Protein AF-A0A4Q0Y585-F1 (afdb_monomer_lite)

Structure (mmCIF, N/CA/C/O backbone):
data_AF-A0A4Q0Y585-F1
#
_entry.id   AF-A0A4Q0Y585-F1
#
loop_
_atom_site.group_PDB
_atom_site.id
_atom_site.type_symbol
_atom_site.label_atom_id
_atom_site.label_alt_id
_atom_site.label_comp_id
_atom_site.label_asym_id
_atom_site.label_entity_id
_atom_site.label_seq_id
_atom_site.pdbx_PDB_ins_code
_atom_site.Cartn_x
_atom_site.Cartn_y
_atom_site.Cartn_z
_atom_site.occupancy
_atom_site.B_iso_or_equiv
_atom_site.auth_seq_id
_atom_site.auth_comp_id
_atom_site.auth_asym_id
_atom_site.auth_atom_id
_atom_site.pdbx_PDB_model_num
ATOM 1 N N . MET A 1 1 ? -9.473 15.515 -4.395 1.00 79.06 1 MET A N 1
ATOM 2 C CA . MET A 1 1 ? -8.846 14.187 -4.522 1.00 79.06 1 MET A CA 1
ATOM 3 C C . MET A 1 1 ? -8.289 13.792 -3.162 1.00 79.06 1 MET A C 1
ATOM 5 O O . MET A 1 1 ? -7.451 14.521 -2.635 1.00 79.06 1 MET A O 1
ATOM 9 N N . THR A 1 2 ? -8.813 12.723 -2.569 1.00 93.81 2 THR A N 1
ATOM 10 C CA . THR A 1 2 ? -8.418 12.182 -1.256 1.00 93.81 2 THR A CA 1
ATOM 11 C C . THR A 1 2 ? -7.030 11.527 -1.315 1.00 93.81 2 THR A C 1
ATOM 13 O O . THR A 1 2 ? -6.501 11.280 -2.402 1.00 93.81 2 THR A O 1
ATOM 16 N N . GLN A 1 3 ? -6.418 11.226 -0.162 1.00 95.62 3 GLN A N 1
ATOM 17 C CA . GLN A 1 3 ? -5.110 10.552 -0.123 1.00 95.62 3 GLN A CA 1
ATOM 18 C C . GLN A 1 3 ? -5.157 9.160 -0.769 1.00 95.62 3 GLN A C 1
ATOM 20 O O . GLN A 1 3 ? -4.263 8.820 -1.543 1.00 95.62 3 GLN A O 1
ATOM 25 N N . ILE A 1 4 ? -6.232 8.392 -0.553 1.00 97.69 4 ILE A N 1
ATOM 26 C CA . ILE A 1 4 ? -6.408 7.080 -1.191 1.00 97.69 4 ILE A CA 1
ATOM 27 C C . ILE A 1 4 ? -6.578 7.185 -2.716 1.00 97.69 4 ILE A C 1
ATOM 29 O O . ILE A 1 4 ? -6.075 6.342 -3.453 1.00 97.69 4 ILE A O 1
ATOM 33 N N . GLU A 1 5 ? -7.207 8.245 -3.229 1.00 97.94 5 GLU A N 1
ATOM 34 C CA . GLU A 1 5 ? -7.289 8.477 -4.678 1.00 97.94 5 GLU A CA 1
ATOM 35 C C . GLU A 1 5 ? -5.921 8.813 -5.285 1.00 97.94 5 GLU A C 1
ATOM 37 O O . GLU A 1 5 ? -5.566 8.267 -6.332 1.00 97.94 5 GLU A O 1
ATOM 42 N N . LYS A 1 6 ? -5.118 9.646 -4.609 1.00 98.25 6 LYS A N 1
ATOM 43 C CA . LYS A 1 6 ? -3.733 9.921 -5.026 1.00 98.25 6 LYS A CA 1
ATOM 44 C C . LYS A 1 6 ? -2.880 8.652 -4.990 1.00 98.25 6 LYS A C 1
ATOM 46 O O . LYS A 1 6 ? -2.112 8.414 -5.917 1.00 98.25 6 LYS A O 1
ATOM 51 N N . PHE A 1 7 ? -3.051 7.818 -3.961 1.00 98.38 7 PHE A N 1
ATOM 52 C CA . PHE A 1 7 ? -2.384 6.521 -3.841 1.00 98.38 7 PHE A CA 1
ATOM 53 C C . PHE A 1 7 ? -2.691 5.622 -5.043 1.00 98.38 7 PHE A C 1
ATOM 55 O O . PHE A 1 7 ? -1.779 5.107 -5.689 1.00 98.38 7 PHE A O 1
ATOM 62 N N . ILE A 1 8 ? -3.973 5.480 -5.391 1.00 98.62 8 ILE A N 1
ATOM 63 C CA . ILE A 1 8 ? -4.416 4.704 -6.555 1.00 98.62 8 ILE A CA 1
ATOM 64 C C . ILE A 1 8 ? -3.801 5.256 -7.845 1.00 98.62 8 ILE A C 1
ATOM 66 O O . ILE A 1 8 ? -3.325 4.477 -8.673 1.00 98.62 8 ILE A O 1
ATOM 70 N N . GLN A 1 9 ? -3.783 6.579 -8.022 1.00 98.62 9 GLN A N 1
ATOM 71 C CA . GLN A 1 9 ? -3.187 7.194 -9.206 1.00 98.62 9 GLN A CA 1
ATOM 72 C C . GLN A 1 9 ? -1.682 6.912 -9.297 1.00 98.62 9 GLN A C 1
ATOM 74 O O . GLN A 1 9 ? -1.199 6.493 -10.349 1.00 98.62 9 GLN A O 1
ATOM 79 N N . ALA A 1 10 ? -0.951 7.045 -8.189 1.00 98.56 10 ALA A N 1
ATOM 80 C CA . ALA A 1 10 ? 0.470 6.719 -8.127 1.00 98.56 10 ALA A CA 1
ATOM 81 C C . ALA A 1 10 ? 0.739 5.236 -8.446 1.00 98.56 10 ALA A C 1
ATOM 83 O O . ALA A 1 10 ? 1.688 4.930 -9.168 1.00 98.56 10 ALA A O 1
ATOM 84 N N . LEU A 1 11 ? -0.114 4.308 -7.990 1.00 98.56 11 LEU A N 1
ATOM 85 C CA . LEU A 1 11 ? -0.020 2.892 -8.368 1.00 98.56 11 LEU A CA 1
ATOM 86 C C . LEU A 1 11 ? -0.226 2.669 -9.874 1.00 98.56 11 LEU A C 1
ATOM 88 O O . LEU A 1 11 ? 0.539 1.917 -10.481 1.00 98.56 11 LEU A O 1
ATOM 92 N N . LYS A 1 12 ? -1.228 3.322 -10.483 1.00 98.38 12 LYS A N 1
ATOM 93 C CA . LYS A 1 12 ? -1.504 3.236 -11.933 1.00 98.38 12 LYS A CA 1
ATOM 94 C C . LYS A 1 12 ? -0.320 3.744 -12.759 1.00 98.38 12 LYS A C 1
ATOM 96 O O . LYS A 1 12 ? 0.029 3.144 -13.773 1.00 98.38 12 LYS A O 1
ATOM 101 N N . GLU A 1 13 ? 0.338 4.793 -12.280 1.00 98.19 13 GLU A N 1
ATOM 102 C CA . GLU A 1 13 ? 1.521 5.403 -12.899 1.00 98.19 13 GLU A CA 1
ATOM 103 C C . GLU A 1 13 ? 2.845 4.737 -12.482 1.00 98.19 13 GLU A C 1
ATOM 105 O O . GLU A 1 13 ? 3.917 5.197 -12.867 1.00 98.19 13 GLU A O 1
ATOM 110 N N . GLN A 1 14 ? 2.795 3.649 -11.704 1.00 97.56 14 GLN A N 1
ATOM 111 C CA . GLN A 1 14 ? 3.964 2.916 -11.196 1.00 97.56 14 GLN A CA 1
ATOM 112 C C . GLN A 1 14 ? 4.931 3.764 -10.345 1.00 97.56 14 GLN A C 1
ATOM 114 O O . GLN A 1 14 ? 6.094 3.401 -10.144 1.00 97.56 14 GLN A O 1
ATOM 119 N N . ARG A 1 15 ? 4.447 4.868 -9.765 1.00 98.44 15 ARG A N 1
ATOM 120 C CA . ARG A 1 15 ? 5.166 5.716 -8.802 1.00 98.44 15 ARG A CA 1
ATOM 121 C C . ARG A 1 15 ? 5.114 5.102 -7.399 1.00 98.44 15 ARG A C 1
ATOM 123 O O . ARG A 1 15 ? 4.562 5.668 -6.463 1.00 98.44 15 ARG A O 1
ATOM 130 N N . PHE A 1 16 ? 5.680 3.903 -7.247 1.00 98.19 16 PHE A N 1
ATOM 131 C CA . PHE A 1 16 ? 5.526 3.090 -6.030 1.00 98.19 16 PHE A CA 1
ATOM 132 C C . PHE A 1 16 ? 6.184 3.668 -4.772 1.00 98.19 16 PHE A C 1
ATOM 134 O O . PHE A 1 16 ? 5.705 3.403 -3.673 1.00 98.19 16 PHE A O 1
ATOM 141 N N . VAL A 1 17 ? 7.274 4.429 -4.926 1.00 97.19 17 VAL A N 1
ATOM 142 C CA . VAL A 1 17 ? 7.931 5.110 -3.795 1.00 97.19 17 VAL A CA 1
ATOM 143 C C . VAL A 1 17 ? 6.991 6.167 -3.220 1.00 97.19 17 VAL A C 1
ATOM 145 O O . VAL A 1 17 ? 6.620 6.107 -2.057 1.00 97.19 17 VAL A O 1
ATOM 148 N N . GLU A 1 18 ? 6.491 7.056 -4.072 1.00 97.88 18 GLU A N 1
ATOM 149 C CA . GLU A 1 18 ? 5.533 8.078 -3.654 1.00 97.88 18 GLU A CA 1
ATOM 150 C C . GLU A 1 18 ? 4.231 7.472 -3.118 1.00 97.88 18 GLU A C 1
ATOM 152 O O . GLU A 1 18 ? 3.688 7.941 -2.122 1.00 97.88 18 GLU A O 1
ATOM 157 N N . ALA A 1 19 ? 3.741 6.389 -3.733 1.00 97.50 19 ALA A N 1
ATOM 158 C CA . ALA A 1 19 ? 2.541 5.714 -3.259 1.00 97.50 19 ALA A CA 1
ATOM 159 C C . ALA A 1 19 ? 2.658 5.319 -1.776 1.00 97.50 19 ALA A C 1
ATOM 161 O O . ALA A 1 19 ? 1.743 5.592 -1.006 1.00 97.50 19 ALA A O 1
ATOM 162 N N . HIS A 1 20 ? 3.773 4.726 -1.331 1.00 94.62 20 HIS A N 1
ATOM 163 C CA . HIS A 1 20 ? 3.878 4.344 0.080 1.00 94.62 20 HIS A CA 1
ATOM 164 C C . HIS A 1 20 ? 3.965 5.555 1.025 1.00 94.62 20 HIS A C 1
ATOM 166 O O . HIS A 1 20 ? 3.492 5.455 2.154 1.00 94.62 20 HIS A O 1
ATOM 172 N N . GLU A 1 21 ? 4.501 6.692 0.570 1.00 96.19 21 GLU A N 1
ATOM 173 C CA . GLU A 1 21 ? 4.580 7.943 1.341 1.00 96.19 21 GLU A CA 1
ATOM 174 C C . GLU A 1 21 ? 3.199 8.597 1.526 1.00 96.19 21 GLU A C 1
ATOM 176 O O . GLU A 1 21 ? 2.888 9.093 2.610 1.00 96.19 21 GLU A O 1
ATOM 181 N N . LEU A 1 22 ? 2.333 8.534 0.505 1.00 97.75 22 LEU A N 1
ATOM 182 C CA . LEU A 1 22 ? 1.015 9.189 0.492 1.00 97.75 22 LEU A CA 1
ATOM 183 C C . LEU A 1 22 ? 0.071 8.740 1.618 1.00 97.75 22 LEU A C 1
ATOM 185 O O . LEU A 1 22 ? -0.790 9.515 2.030 1.00 97.75 22 LEU A O 1
ATOM 189 N N . LEU A 1 23 ? 0.213 7.513 2.123 1.00 97.12 23 LEU A N 1
ATOM 190 C CA . LEU A 1 23 ? -0.637 6.986 3.197 1.00 97.12 23 LEU A CA 1
ATOM 191 C C . LEU A 1 23 ? 0.046 6.987 4.575 1.00 97.12 23 LEU A C 1
ATOM 193 O O . LEU A 1 23 ? -0.554 6.548 5.560 1.00 97.12 23 LEU A O 1
ATOM 197 N N . GLU A 1 24 ? 1.292 7.462 4.690 1.00 96.62 24 GLU A N 1
ATOM 198 C CA . GLU A 1 24 ? 2.012 7.419 5.968 1.00 96.62 24 GLU A CA 1
ATOM 199 C C . GLU A 1 24 ? 1.376 8.292 7.051 1.00 96.62 24 GLU A C 1
ATOM 201 O O . GLU A 1 24 ? 1.397 7.922 8.228 1.00 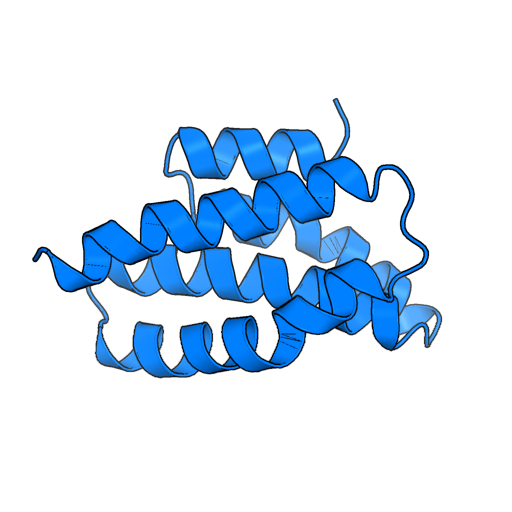96.62 24 GLU A O 1
ATOM 206 N N . GLU A 1 25 ? 0.840 9.458 6.686 1.00 95.81 25 GLU A N 1
ATOM 207 C CA . GLU A 1 25 ? 0.177 10.348 7.643 1.00 95.81 25 GLU A CA 1
ATOM 208 C C . GLU A 1 25 ? -1.093 9.717 8.210 1.00 95.81 25 GLU A C 1
ATOM 210 O O . GLU A 1 25 ? -1.260 9.705 9.433 1.00 95.81 25 GLU A O 1
ATOM 215 N N . ASP A 1 26 ? -1.908 9.094 7.356 1.00 95.75 26 ASP A N 1
ATOM 216 C CA . ASP A 1 26 ? -3.100 8.352 7.768 1.00 95.75 26 ASP A CA 1
ATOM 217 C C . ASP A 1 26 ? -2.705 7.193 8.695 1.00 95.75 26 ASP A C 1
ATOM 219 O O . ASP A 1 26 ? -3.239 7.048 9.796 1.00 95.75 26 ASP A O 1
ATOM 223 N N . TRP A 1 27 ? -1.681 6.411 8.332 1.00 98.00 27 TRP A N 1
ATOM 224 C CA . TRP A 1 27 ? -1.172 5.342 9.196 1.00 98.00 27 TRP A CA 1
ATOM 225 C C . TRP A 1 27 ? -0.723 5.864 10.570 1.00 98.00 27 TRP A C 1
ATOM 227 O O . TRP A 1 27 ? -1.080 5.293 11.607 1.00 98.00 27 TRP A O 1
ATOM 237 N N . ARG A 1 28 ? 0.036 6.971 10.603 1.00 97.81 28 ARG A N 1
ATOM 238 C CA . ARG A 1 28 ? 0.471 7.619 11.852 1.00 97.81 28 ARG A CA 1
ATOM 239 C C . ARG A 1 28 ? -0.719 8.097 12.682 1.00 97.81 28 ARG A C 1
ATOM 241 O O . ARG A 1 28 ? -0.669 7.982 13.909 1.00 97.81 28 ARG A O 1
ATOM 248 N N . PHE A 1 29 ? -1.765 8.617 12.045 1.00 97.06 29 PHE A N 1
ATOM 249 C CA . PHE A 1 29 ? -2.985 9.068 12.707 1.00 97.06 29 PHE A CA 1
ATOM 250 C C . PHE A 1 29 ? -3.688 7.915 13.439 1.00 97.06 29 PHE A C 1
ATOM 252 O O . PHE A 1 29 ? -3.842 7.979 14.663 1.00 97.06 29 PHE A O 1
ATOM 259 N N . TYR A 1 30 ? -4.018 6.824 12.741 1.00 97.50 30 TYR A N 1
ATOM 260 C CA . TYR A 1 30 ? -4.708 5.678 13.349 1.00 97.50 30 TYR A CA 1
ATOM 261 C C . TYR A 1 30 ? -3.856 4.979 14.413 1.00 97.50 30 TYR A C 1
ATOM 263 O O . TYR A 1 30 ? -4.362 4.601 15.475 1.00 97.50 30 TYR A O 1
ATOM 271 N N . ARG A 1 31 ? -2.534 4.906 14.202 1.00 97.25 31 ARG A N 1
ATOM 272 C CA . ARG A 1 31 ? -1.595 4.391 15.205 1.00 97.25 31 ARG A CA 1
ATOM 273 C C . ARG A 1 31 ? -1.633 5.200 16.502 1.00 97.25 31 ARG A C 1
ATOM 275 O O . ARG A 1 31 ? -1.669 4.607 17.579 1.00 97.25 31 ARG A O 1
ATOM 282 N N . LYS A 1 32 ? -1.635 6.537 16.418 1.00 98.00 32 LYS A N 1
ATOM 283 C CA . LYS A 1 32 ? -1.722 7.428 17.593 1.00 98.00 32 LYS A CA 1
ATOM 284 C C . LYS A 1 32 ? -3.069 7.316 18.308 1.00 98.00 32 LYS A C 1
ATOM 286 O O . LYS A 1 32 ? -3.114 7.447 19.525 1.00 98.00 32 LYS A O 1
ATOM 291 N N . LYS A 1 33 ? -4.150 7.058 17.569 1.00 97.19 33 LYS A N 1
ATOM 292 C CA . LYS A 1 33 ? -5.499 6.854 18.117 1.00 97.19 33 LYS A CA 1
ATOM 293 C C . LYS A 1 33 ? -5.721 5.462 18.718 1.00 97.19 33 LYS A C 1
ATOM 295 O O . LYS A 1 33 ? -6.754 5.240 19.337 1.00 97.19 33 LYS A O 1
ATOM 300 N N . GLY A 1 34 ? -4.780 4.530 18.549 1.00 97.31 34 GLY A N 1
ATOM 301 C CA . GLY A 1 34 ? -4.933 3.146 19.009 1.00 97.31 34 GLY A CA 1
ATOM 302 C C . GLY A 1 34 ? -5.917 2.320 18.172 1.00 97.31 34 GLY A C 1
ATOM 303 O O . GLY A 1 34 ? -6.292 1.224 18.581 1.00 97.31 34 GLY A O 1
ATOM 304 N N . GLN A 1 35 ? -6.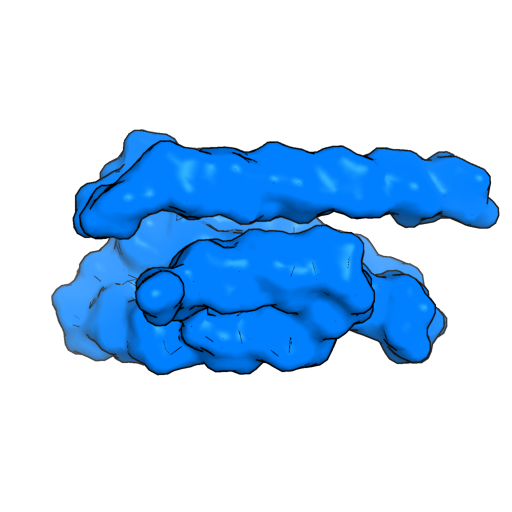311 2.814 16.998 1.00 97.88 35 GLN A N 1
ATOM 305 C CA . GLN A 1 35 ? -7.252 2.169 16.083 1.00 97.88 35 GLN A CA 1
ATOM 306 C C . GLN A 1 35 ? -6.530 1.098 15.260 1.00 97.88 35 GLN A C 1
ATOM 308 O O . GLN A 1 35 ? -5.979 1.359 14.190 1.00 97.88 35 GLN A O 1
ATOM 313 N N . LYS A 1 36 ? -6.437 -0.111 15.828 1.00 98.06 36 LYS A N 1
ATOM 314 C CA . LYS A 1 36 ? -5.554 -1.168 15.316 1.00 98.06 36 LYS A CA 1
ATOM 315 C C . LYS A 1 36 ? -5.980 -1.743 13.972 1.00 98.06 36 LYS A C 1
ATOM 317 O O . LYS A 1 36 ? -5.098 -2.083 13.189 1.00 98.06 36 LYS A O 1
ATOM 322 N N . VAL A 1 37 ? -7.276 -1.850 13.703 1.00 98.31 37 VAL A N 1
ATOM 323 C CA . VAL A 1 37 ? -7.778 -2.411 12.441 1.00 98.31 37 VAL A CA 1
ATOM 324 C C . VAL A 1 37 ? -7.441 -1.468 11.286 1.00 98.31 37 VAL A C 1
ATOM 326 O O . VAL A 1 37 ? -6.798 -1.874 10.322 1.00 98.31 37 VAL A O 1
ATOM 329 N N . GLU A 1 38 ? -7.751 -0.183 11.434 1.00 98.25 38 GLU A N 1
ATOM 330 C CA . GLU A 1 38 ? -7.463 0.875 10.464 1.00 98.25 38 GLU A CA 1
ATOM 331 C C . GLU A 1 38 ? -5.952 1.065 10.270 1.00 98.25 38 GLU A C 1
ATOM 333 O O . GLU A 1 38 ? -5.469 1.116 9.136 1.00 98.25 38 GLU A O 1
ATOM 338 N N . GLU A 1 39 ? -5.180 1.077 11.368 1.00 98.25 39 GLU A N 1
ATOM 339 C CA . GLU A 1 39 ? -3.714 1.103 11.322 1.00 98.25 39 GLU A CA 1
ATOM 340 C C . GLU A 1 39 ? -3.186 -0.039 10.440 1.00 98.25 39 GLU A C 1
ATOM 342 O O . GLU A 1 39 ? -2.317 0.175 9.590 1.00 98.25 39 GLU A O 1
ATOM 347 N N . LYS A 1 40 ? -3.704 -1.259 10.624 1.00 98.62 40 LYS A N 1
ATOM 348 C CA . LYS A 1 40 ? -3.246 -2.441 9.886 1.00 98.62 40 LYS A CA 1
ATOM 349 C C . LYS A 1 40 ? -3.724 -2.458 8.441 1.00 98.62 40 LYS A C 1
ATOM 351 O O . LYS A 1 40 ? -2.930 -2.827 7.578 1.00 98.62 40 LYS A O 1
ATOM 356 N N . ALA A 1 41 ? -4.944 -2.010 8.163 1.00 98.44 41 ALA A N 1
ATOM 357 C CA . ALA A 1 41 ? -5.461 -1.868 6.805 1.00 98.44 41 ALA A CA 1
ATOM 358 C C . ALA A 1 41 ? -4.567 -0.942 5.963 1.00 98.44 41 ALA A C 1
ATOM 360 O O . ALA A 1 41 ? -4.098 -1.330 4.889 1.00 98.4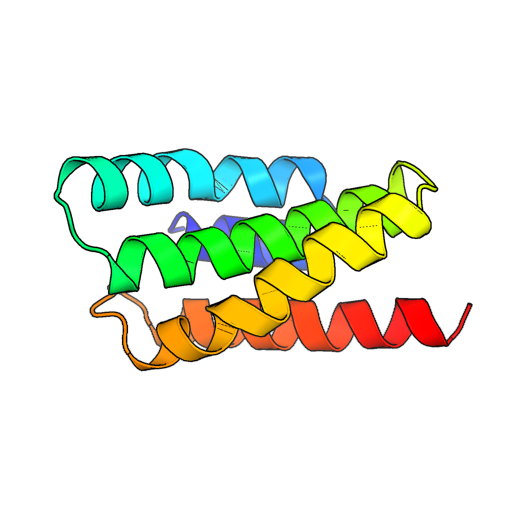4 41 ALA A O 1
ATOM 361 N N . ILE A 1 42 ? -4.236 0.239 6.495 1.00 98.38 42 ILE A N 1
ATOM 362 C CA . ILE A 1 42 ? -3.372 1.210 5.810 1.00 98.38 42 ILE A CA 1
ATOM 363 C C . ILE A 1 42 ? -1.938 0.687 5.710 1.00 98.38 42 ILE A C 1
ATOM 365 O O . ILE A 1 42 ? -1.324 0.747 4.644 1.00 98.38 42 ILE A O 1
ATOM 369 N N . GLN A 1 43 ? -1.414 0.095 6.790 1.00 98.56 43 GLN A N 1
ATOM 370 C CA . GLN A 1 43 ? -0.093 -0.534 6.776 1.00 98.56 43 GLN A CA 1
ATOM 371 C C . GLN A 1 43 ? 0.002 -1.643 5.718 1.00 98.56 43 GLN A C 1
ATOM 373 O O . GLN A 1 43 ? 1.066 -1.830 5.126 1.00 98.56 43 GLN A O 1
ATOM 378 N N . GLY A 1 44 ? -1.082 -2.380 5.468 1.00 98.56 44 GLY A N 1
ATOM 379 C CA . GLY A 1 44 ? -1.173 -3.337 4.373 1.00 98.56 44 GLY A CA 1
ATOM 380 C C . GLY A 1 44 ? -0.885 -2.666 3.032 1.00 98.56 44 GLY A C 1
ATOM 381 O O . GLY A 1 44 ? 0.091 -3.025 2.375 1.00 98.56 44 GLY A O 1
ATOM 382 N N . LEU A 1 45 ? -1.673 -1.653 2.659 1.00 98.62 45 LEU A N 1
ATOM 383 C CA . LEU A 1 45 ? -1.519 -0.937 1.385 1.00 98.62 45 LEU A CA 1
ATOM 384 C C . LEU A 1 45 ? -0.124 -0.317 1.210 1.00 98.62 45 LEU A C 1
ATOM 386 O O . LEU A 1 45 ? 0.493 -0.502 0.158 1.00 98.62 45 LEU A O 1
ATOM 390 N N . ILE A 1 46 ? 0.407 0.333 2.253 1.00 98.69 46 ILE A N 1
ATOM 391 C CA . ILE A 1 46 ? 1.774 0.883 2.267 1.00 98.69 46 ILE A CA 1
ATOM 392 C C . ILE A 1 46 ? 2.793 -0.217 1.955 1.00 98.69 46 ILE A C 1
ATOM 394 O O . ILE A 1 46 ? 3.645 -0.040 1.088 1.00 98.69 46 ILE A O 1
ATOM 398 N N . ASN A 1 47 ? 2.700 -1.380 2.610 1.00 98.81 47 ASN A N 1
ATOM 399 C CA . ASN A 1 47 ? 3.621 -2.487 2.346 1.00 98.81 47 ASN A CA 1
ATOM 400 C C . ASN A 1 47 ? 3.459 -3.058 0.933 1.00 98.81 47 ASN A C 1
ATOM 402 O O . ASN A 1 47 ? 4.460 -3.418 0.322 1.00 98.81 47 ASN A O 1
ATOM 406 N N . GLY A 1 48 ? 2.246 -3.103 0.380 1.00 98.69 48 GLY A N 1
ATOM 407 C CA . GLY A 1 48 ? 2.040 -3.508 -1.011 1.00 98.69 48 GLY A CA 1
ATOM 408 C C . GLY A 1 48 ? 2.775 -2.586 -1.992 1.00 98.69 48 GLY A C 1
ATOM 409 O O . GLY A 1 48 ? 3.499 -3.062 -2.868 1.00 98.69 48 GLY A O 1
ATOM 410 N N . ALA A 1 49 ? 2.670 -1.267 -1.801 1.00 98.69 49 ALA A N 1
ATOM 411 C CA . ALA A 1 49 ? 3.407 -0.285 -2.598 1.00 98.69 49 ALA A CA 1
ATOM 412 C C . ALA A 1 49 ? 4.930 -0.397 -2.398 1.00 98.69 49 ALA A C 1
ATOM 414 O O . ALA A 1 49 ? 5.679 -0.476 -3.373 1.00 98.69 49 ALA A O 1
ATOM 415 N N . THR A 1 50 ? 5.400 -0.503 -1.151 1.00 98.69 50 THR A N 1
ATOM 416 C CA . THR A 1 50 ? 6.824 -0.689 -0.826 1.00 98.69 50 THR A CA 1
ATOM 417 C C . THR A 1 50 ? 7.395 -1.962 -1.448 1.00 98.69 50 THR A C 1
ATOM 419 O O . THR A 1 50 ? 8.509 -1.948 -1.974 1.00 98.69 50 THR A O 1
ATOM 422 N N . ALA A 1 51 ? 6.645 -3.066 -1.432 1.00 98.69 51 ALA A N 1
ATOM 423 C CA . ALA A 1 51 ? 7.047 -4.311 -2.072 1.00 98.69 51 ALA A CA 1
ATOM 424 C C . ALA A 1 51 ? 7.269 -4.094 -3.579 1.00 98.69 51 ALA A C 1
ATOM 426 O O . ALA A 1 51 ? 8.344 -4.409 -4.097 1.00 98.69 51 ALA A O 1
ATOM 427 N N . HIS A 1 52 ? 6.316 -3.475 -4.277 1.00 98.56 52 HIS A N 1
ATOM 428 C CA . HIS A 1 52 ? 6.479 -3.156 -5.697 1.00 98.56 52 HIS A CA 1
ATOM 429 C C . HIS A 1 52 ? 7.645 -2.198 -5.967 1.00 98.56 52 HIS A C 1
ATOM 431 O O . HIS A 1 52 ? 8.395 -2.418 -6.918 1.00 98.56 52 HIS A O 1
ATOM 437 N N . ALA A 1 53 ? 7.878 -1.195 -5.115 1.00 98.44 53 ALA A N 1
ATOM 438 C CA . ALA A 1 53 ? 9.057 -0.336 -5.222 1.00 98.44 53 ALA A CA 1
ATOM 439 C C . ALA A 1 53 ? 10.362 -1.146 -5.104 1.00 98.44 53 ALA A C 1
ATOM 441 O O . ALA A 1 53 ? 11.290 -0.966 -5.898 1.00 98.44 53 ALA A O 1
ATOM 442 N N . LEU A 1 54 ? 10.435 -2.079 -4.150 1.00 98.50 54 LEU A N 1
ATOM 443 C CA . LEU A 1 54 ? 11.595 -2.954 -3.971 1.00 98.50 54 LEU A CA 1
ATOM 444 C C . LEU A 1 54 ? 11.852 -3.830 -5.200 1.00 98.50 54 LEU A C 1
ATOM 446 O O . LEU A 1 54 ? 13.007 -3.976 -5.602 1.00 98.50 54 LEU A O 1
ATOM 450 N N . PHE A 1 55 ? 10.803 -4.385 -5.803 1.00 98.19 55 PHE A N 1
ATOM 451 C CA . PHE A 1 55 ? 10.931 -5.257 -6.967 1.00 98.19 55 PHE A CA 1
ATOM 452 C C . PHE A 1 55 ? 11.213 -4.473 -8.256 1.00 98.19 55 PHE A C 1
ATOM 454 O O . PHE A 1 55 ? 12.270 -4.638 -8.867 1.00 98.19 55 PHE A O 1
ATOM 461 N N . PHE A 1 56 ? 10.301 -3.584 -8.659 1.00 97.12 56 PHE A N 1
ATOM 462 C CA . PHE A 1 56 ? 10.342 -2.940 -9.973 1.00 97.12 56 PHE A CA 1
ATOM 463 C C . PHE A 1 56 ? 11.394 -1.835 -10.068 1.00 97.12 56 PHE A C 1
ATOM 465 O O . PHE A 1 56 ? 12.039 -1.717 -11.112 1.00 97.12 56 PHE A O 1
ATOM 472 N N . ILE A 1 57 ? 11.608 -1.072 -8.991 1.00 96.88 57 ILE A N 1
ATOM 473 C CA . ILE A 1 57 ? 12.493 0.102 -8.994 1.00 96.88 57 ILE A CA 1
ATOM 474 C C . ILE A 1 57 ? 13.864 -0.260 -8.421 1.00 96.88 57 ILE A C 1
ATOM 476 O O . ILE A 1 57 ? 14.887 -0.012 -9.052 1.00 96.88 57 ILE A O 1
ATOM 480 N N . LYS A 1 58 ? 13.907 -0.865 -7.227 1.00 96.75 58 LYS A N 1
ATOM 481 C CA .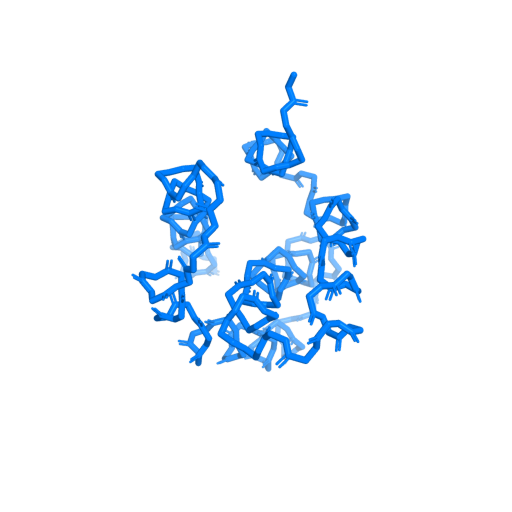 LYS A 1 58 ? 15.173 -1.124 -6.518 1.00 96.75 58 LYS A CA 1
ATOM 482 C C . LYS A 1 58 ? 15.855 -2.440 -6.909 1.00 96.75 58 LYS A C 1
ATOM 484 O O . LYS A 1 58 ? 16.994 -2.643 -6.499 1.00 96.75 58 LYS A O 1
ATOM 489 N N . LYS A 1 59 ? 15.183 -3.322 -7.661 1.00 97.19 59 LYS A N 1
ATOM 490 C CA . LYS A 1 59 ? 15.679 -4.647 -8.088 1.00 97.19 59 LYS A CA 1
ATOM 491 C C . LYS A 1 59 ? 16.131 -5.539 -6.917 1.00 97.19 59 LYS A C 1
ATOM 493 O O . LYS A 1 59 ? 17.165 -6.198 -6.971 1.00 97.19 59 LYS A O 1
ATOM 498 N N . ARG A 1 60 ? 15.349 -5.558 -5.828 1.00 97.81 60 ARG A N 1
ATOM 499 C CA . ARG A 1 60 ? 15.615 -6.318 -4.587 1.00 97.81 60 ARG A CA 1
ATOM 500 C C . ARG A 1 60 ? 14.537 -7.388 -4.330 1.00 97.81 60 ARG A C 1
ATOM 502 O O . ARG A 1 60 ? 13.725 -7.215 -3.417 1.00 97.81 60 ARG A O 1
ATOM 509 N N . PRO A 1 61 ? 14.529 -8.515 -5.069 1.00 96.56 61 PRO A N 1
ATOM 510 C CA . PRO A 1 61 ? 13.464 -9.526 -4.985 1.00 96.56 61 PRO A CA 1
ATOM 511 C C . PRO A 1 61 ? 13.335 -10.169 -3.593 1.00 96.56 61 PRO A C 1
ATOM 513 O O . PRO A 1 61 ? 12.234 -10.273 -3.062 1.00 96.56 61 PRO A O 1
ATOM 516 N N . LYS A 1 62 ? 14.455 -10.477 -2.922 1.00 97.44 62 LYS A N 1
ATOM 517 C CA . LYS A 1 62 ? 14.436 -11.038 -1.555 1.00 97.44 62 LYS A CA 1
ATOM 518 C C . LYS A 1 62 ? 13.801 -10.097 -0.523 1.00 97.44 62 LYS A C 1
ATOM 520 O O . LYS A 1 62 ? 13.185 -10.546 0.440 1.00 97.44 62 LYS A O 1
ATOM 525 N N . SER A 1 63 ? 13.986 -8.784 -0.682 1.00 98.12 63 SER A N 1
ATOM 526 C CA . SER A 1 63 ? 13.355 -7.786 0.192 1.00 98.12 63 SER A CA 1
ATOM 527 C C . SER A 1 63 ? 11.873 -7.637 -0.136 1.00 98.12 63 SER A C 1
ATOM 529 O O . SER A 1 63 ? 11.065 -7.566 0.786 1.00 98.12 63 SER A O 1
ATOM 531 N N . TYR A 1 64 ? 11.525 -7.642 -1.426 1.00 98.31 64 TYR A N 1
ATOM 532 C CA . TYR A 1 64 ? 10.140 -7.660 -1.889 1.00 98.31 64 TYR A CA 1
ATOM 533 C C . TYR A 1 64 ? 9.353 -8.806 -1.238 1.00 98.31 64 TYR A C 1
ATOM 535 O O . TYR A 1 64 ? 8.328 -8.537 -0.624 1.00 98.31 64 TYR A O 1
ATOM 543 N N . GLU A 1 65 ? 9.859 -10.044 -1.260 1.00 98.19 65 GLU A N 1
ATOM 544 C CA . GLU A 1 65 ? 9.149 -11.205 -0.696 1.00 98.19 65 GLU A CA 1
ATOM 545 C C . GLU A 1 65 ? 8.782 -11.014 0.779 1.00 98.19 65 GLU A C 1
ATOM 547 O O . GLU A 1 65 ? 7.682 -11.361 1.212 1.00 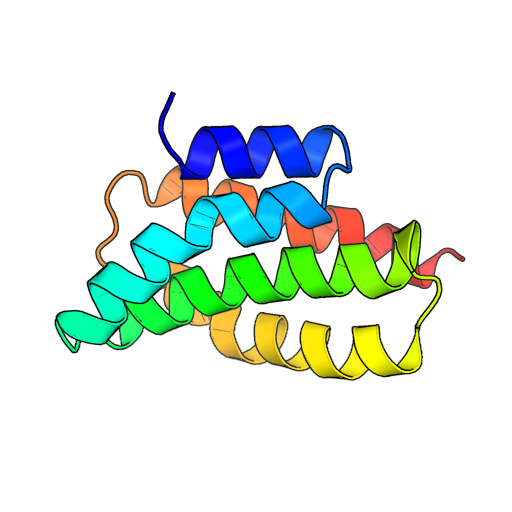98.19 65 GLU A O 1
ATOM 552 N N . LYS A 1 66 ? 9.704 -10.448 1.566 1.00 98.31 66 LYS A N 1
ATOM 553 C CA . LYS A 1 66 ? 9.481 -10.187 2.993 1.00 98.31 66 LYS A CA 1
ATOM 554 C C . LYS A 1 66 ? 8.379 -9.153 3.201 1.00 98.31 66 LYS A C 1
ATOM 556 O O . LYS A 1 66 ? 7.525 -9.352 4.058 1.00 98.31 66 LYS A O 1
ATOM 561 N N . VAL A 1 67 ? 8.394 -8.071 2.425 1.00 98.50 67 VAL A N 1
ATOM 562 C CA . VAL A 1 67 ? 7.423 -6.975 2.551 1.00 98.50 67 VAL A CA 1
ATOM 563 C C . VAL A 1 67 ? 6.057 -7.375 1.984 1.00 98.50 67 VAL A C 1
ATOM 565 O O . VAL A 1 67 ? 5.034 -7.111 2.613 1.00 98.50 67 VAL A O 1
ATOM 568 N N . TRP A 1 68 ? 6.020 -8.098 0.863 1.00 98.62 68 TRP A N 1
ATOM 569 C CA . TRP A 1 68 ? 4.782 -8.603 0.267 1.00 98.62 68 TRP A CA 1
ATOM 570 C C . TRP A 1 68 ? 4.025 -9.539 1.215 1.00 98.62 68 TRP A C 1
ATOM 572 O O . TRP A 1 68 ? 2.812 -9.424 1.364 1.00 98.62 68 TRP A O 1
ATOM 582 N N . LYS A 1 69 ? 4.735 -10.400 1.960 1.00 98.50 69 LYS A N 1
ATOM 583 C CA . LYS A 1 69 ? 4.125 -11.237 3.011 1.00 98.50 69 LYS A CA 1
ATOM 584 C C . LYS A 1 69 ? 3.406 -10.417 4.088 1.00 98.50 69 LYS A C 1
ATOM 586 O O . LYS A 1 69 ? 2.419 -10.887 4.648 1.00 98.50 69 LYS A O 1
ATOM 591 N N . VAL A 1 70 ? 3.870 -9.202 4.384 1.00 98.31 70 VAL A N 1
ATOM 592 C CA . VAL A 1 70 ? 3.193 -8.305 5.334 1.00 98.31 70 VAL A CA 1
ATOM 593 C C . VAL A 1 70 ? 1.909 -7.735 4.729 1.00 98.31 70 VAL A C 1
ATOM 595 O O . VAL A 1 70 ? 0.894 -7.695 5.421 1.00 98.31 70 VAL A O 1
ATOM 598 N N . PHE A 1 71 ? 1.919 -7.358 3.445 1.00 98.62 71 PHE A N 1
ATOM 599 C CA . PHE A 1 71 ? 0.694 -6.983 2.729 1.00 98.62 71 PHE A CA 1
ATOM 600 C C . PHE A 1 71 ? -0.328 -8.125 2.743 1.00 98.62 71 PHE A C 1
ATOM 602 O O . PHE A 1 71 ? -1.459 -7.921 3.176 1.00 98.62 71 PHE A O 1
ATOM 609 N N . GLU A 1 72 ? 0.082 -9.339 2.369 1.00 98.56 72 GLU A N 1
ATOM 610 C CA . GLU A 1 72 ? -0.778 -10.529 2.389 1.00 98.56 72 GLU A CA 1
ATOM 611 C C . GLU A 1 72 ? -1.371 -10.787 3.778 1.00 98.56 72 GLU A C 1
ATOM 613 O O . GLU A 1 72 ? -2.566 -11.054 3.905 1.00 98.56 72 GLU A O 1
ATOM 618 N N . LYS A 1 73 ? -0.558 -10.628 4.829 1.00 98.44 73 LYS A N 1
ATOM 619 C CA . LYS A 1 73 ? -1.015 -10.752 6.214 1.00 98.44 73 LYS A CA 1
ATOM 620 C C . LYS A 1 73 ? -2.075 -9.711 6.568 1.00 98.44 73 LYS A C 1
ATOM 622 O O . LYS A 1 73 ? -2.982 -10.050 7.311 1.00 98.44 73 LYS A O 1
ATOM 627 N N . TYR A 1 74 ? -1.965 -8.466 6.106 1.00 98.56 74 TYR A N 1
ATOM 628 C CA . TYR A 1 74 ? -2.816 -7.365 6.582 1.00 98.56 74 TYR A CA 1
ATOM 629 C C . TYR A 1 74 ? -3.959 -6.966 5.649 1.00 98.56 74 TYR A C 1
ATOM 631 O O . TYR A 1 74 ? -4.869 -6.274 6.094 1.00 98.56 74 TYR A O 1
ATOM 639 N N . LYS A 1 75 ? -3.973 -7.408 4.387 1.00 97.75 75 LYS A N 1
ATOM 640 C CA . LYS A 1 75 ? -4.995 -6.990 3.411 1.00 97.75 75 LYS A CA 1
ATOM 641 C C . LYS A 1 75 ? -6.436 -7.328 3.814 1.00 97.75 75 LYS A C 1
ATOM 643 O O . LYS A 1 75 ? -7.349 -6.677 3.322 1.00 97.75 75 LYS A O 1
ATOM 648 N N . HIS A 1 76 ? -6.651 -8.319 4.686 1.00 97.75 76 HIS A N 1
ATOM 649 C CA . HIS A 1 76 ? -7.988 -8.670 5.182 1.00 97.75 76 HIS A CA 1
ATOM 650 C C . HIS A 1 76 ? -8.596 -7.566 6.060 1.00 97.75 76 HIS A C 1
ATOM 652 O O . HIS A 1 76 ? -9.793 -7.316 5.957 1.00 97.75 76 HIS A O 1
ATOM 658 N N . TYR A 1 77 ? -7.769 -6.821 6.808 1.00 98.31 77 TYR A N 1
ATOM 659 C CA . TYR A 1 77 ? -8.230 -5.703 7.638 1.00 98.31 77 TYR A CA 1
ATOM 660 C C . TYR A 1 77 ? -8.880 -4.580 6.829 1.00 98.31 77 TYR A C 1
ATOM 662 O O . TYR A 1 77 ? -9.629 -3.794 7.390 1.00 98.31 77 TYR A O 1
ATOM 670 N N . ILE A 1 78 ? -8.638 -4.500 5.515 1.00 97.56 78 ILE A N 1
ATOM 671 C CA . ILE A 1 78 ? -9.289 -3.507 4.651 1.00 97.56 78 ILE A CA 1
ATOM 672 C C . ILE A 1 78 ? -10.807 -3.681 4.666 1.00 97.56 78 ILE A C 1
ATOM 674 O O . ILE A 1 78 ? -11.506 -2.683 4.675 1.00 97.56 78 ILE A O 1
ATOM 678 N N . SER A 1 79 ? -11.318 -4.913 4.717 1.00 94.75 79 SER A N 1
ATOM 679 C CA . SER A 1 79 ? -12.765 -5.158 4.798 1.00 94.75 79 SER A CA 1
ATOM 680 C C . SER A 1 79 ? -13.341 -4.908 6.197 1.00 94.75 79 SER A C 1
ATOM 682 O O . SER A 1 79 ? -14.550 -4.776 6.345 1.00 94.75 79 SER A O 1
ATOM 684 N N . GLU A 1 80 ? -12.491 -4.908 7.226 1.00 96.19 80 GLU A N 1
ATOM 685 C CA . GLU A 1 80 ? -12.885 -4.779 8.636 1.00 96.19 80 GLU A CA 1
ATOM 686 C C . GLU A 1 80 ? -12.782 -3.335 9.141 1.00 96.19 80 GLU A C 1
ATOM 688 O O . GLU A 1 80 ? -13.381 -2.985 10.157 1.00 96.19 80 GLU A O 1
ATOM 693 N N . ALA A 1 81 ? -11.993 -2.503 8.462 1.00 95.81 81 ALA A N 1
ATOM 694 C CA . ALA A 1 81 ? -11.672 -1.157 8.898 1.00 95.81 81 ALA A CA 1
ATOM 695 C C . ALA A 1 81 ? -12.843 -0.194 8.689 1.00 95.81 81 ALA A C 1
ATOM 697 O O . ALA A 1 81 ? -13.457 -0.154 7.622 1.00 95.81 81 ALA A O 1
ATOM 698 N N . ASN A 1 82 ? -13.095 0.659 9.682 1.00 95.00 82 ASN A N 1
ATOM 699 C CA . ASN A 1 82 ? -14.072 1.732 9.562 1.00 95.00 82 ASN A CA 1
ATOM 700 C C . ASN A 1 82 ? -13.417 2.966 8.923 1.00 95.00 82 ASN A C 1
ATOM 702 O O . ASN A 1 82 ? -13.096 3.949 9.595 1.00 95.00 82 ASN A O 1
ATOM 706 N N . LEU A 1 83 ? -13.152 2.878 7.617 1.00 93.38 83 LEU A N 1
ATOM 707 C CA . LEU A 1 83 ? -12.536 3.947 6.832 1.00 93.38 83 LEU A CA 1
ATOM 708 C C . LEU A 1 83 ? -13.580 4.652 5.972 1.00 93.38 83 LEU A C 1
ATOM 710 O O . LEU A 1 83 ? -14.400 4.021 5.300 1.00 93.38 83 LEU A O 1
ATOM 714 N N . GLU A 1 84 ? -13.487 5.977 5.916 1.00 90.88 84 GLU A N 1
ATOM 715 C CA . GLU A 1 84 ? -14.200 6.736 4.899 1.00 90.88 84 GLU A CA 1
ATOM 716 C C . GLU A 1 84 ? -13.702 6.316 3.507 1.00 90.88 84 GLU A C 1
ATOM 718 O O . GLU A 1 84 ? -12.509 6.088 3.299 1.00 90.88 84 GLU A O 1
ATOM 723 N N . ASN A 1 85 ? -14.610 6.220 2.534 1.00 90.12 85 ASN A N 1
ATOM 724 C CA . ASN A 1 85 ? -14.293 5.781 1.172 1.00 90.12 85 ASN A CA 1
ATOM 725 C C . ASN A 1 85 ? -13.722 4.354 1.090 1.00 90.12 85 ASN A C 1
ATOM 727 O O . ASN A 1 85 ? -12.867 4.080 0.245 1.00 90.12 85 ASN A O 1
ATOM 731 N N . ILE A 1 86 ? -14.224 3.422 1.908 1.00 95.19 86 ILE A N 1
ATOM 732 C CA . ILE A 1 86 ? -13.789 2.013 1.945 1.00 95.19 86 ILE A CA 1
ATOM 733 C C . ILE A 1 86 ? -13.668 1.359 0.554 1.00 95.19 86 ILE A C 1
ATOM 735 O O . ILE A 1 86 ? -12.707 0.643 0.275 1.00 95.19 86 ILE A O 1
ATOM 739 N N . ASN A 1 87 ? -14.566 1.695 -0.378 1.00 97.12 87 ASN A N 1
ATOM 740 C CA . ASN A 1 87 ? -14.534 1.207 -1.761 1.00 97.12 87 ASN A CA 1
ATOM 741 C C . ASN A 1 87 ? -13.216 1.541 -2.484 1.00 97.12 87 ASN A C 1
ATOM 743 O O . ASN A 1 87 ? -12.726 0.741 -3.278 1.00 97.12 87 ASN A O 1
ATOM 747 N N . LYS A 1 88 ? -12.604 2.694 -2.191 1.00 98.06 88 LYS A N 1
ATOM 748 C CA . LYS A 1 88 ? -11.299 3.085 -2.742 1.00 98.06 88 LYS A CA 1
ATOM 749 C C . LYS A 1 88 ? -10.154 2.287 -2.131 1.00 98.06 88 LYS A C 1
ATOM 751 O O . LYS A 1 88 ? -9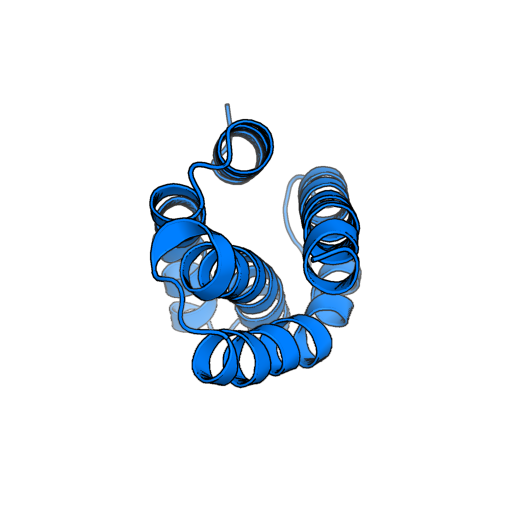.221 1.926 -2.840 1.00 98.06 88 LYS A O 1
ATOM 756 N N . PHE A 1 89 ? -10.240 1.927 -0.855 1.00 98.25 89 PHE A N 1
ATOM 757 C CA . PHE A 1 89 ? -9.263 1.026 -0.242 1.00 98.25 89 PHE A CA 1
ATOM 758 C C . PHE A 1 89 ? -9.341 -0.382 -0.849 1.00 98.25 89 PHE A C 1
ATOM 760 O O . PHE A 1 89 ? -8.305 -1.001 -1.106 1.00 98.25 89 PHE A O 1
ATOM 767 N N . HIS A 1 90 ? -10.548 -0.856 -1.173 1.00 98.56 90 HIS A N 1
ATOM 768 C CA . HIS A 1 90 ? -10.726 -2.080 -1.954 1.00 98.56 90 HIS A CA 1
ATOM 769 C C . HIS A 1 90 ? -10.141 -1.958 -3.370 1.00 98.56 90 HIS A C 1
ATOM 771 O O . HIS A 1 90 ? -9.393 -2.846 -3.774 1.00 98.56 90 HIS A O 1
ATOM 777 N N . GLU A 1 91 ? -10.394 -0.857 -4.090 1.00 98.50 91 GLU A N 1
ATOM 778 C CA . GLU A 1 91 ? -9.787 -0.589 -5.410 1.00 98.50 91 GLU A CA 1
ATOM 779 C C . GLU A 1 91 ? -8.251 -0.648 -5.339 1.00 98.50 91 GLU A C 1
ATOM 781 O O . GLU A 1 91 ? -7.610 -1.333 -6.135 1.00 98.50 91 GLU A O 1
ATOM 786 N N . ALA A 1 92 ? -7.656 0.016 -4.346 1.00 98.56 92 ALA A N 1
ATOM 787 C CA . ALA A 1 92 ? -6.214 0.028 -4.124 1.00 98.56 92 ALA A CA 1
ATOM 788 C C . ALA A 1 92 ? -5.647 -1.377 -3.858 1.00 98.56 92 ALA A C 1
ATOM 790 O O . ALA A 1 92 ? -4.615 -1.749 -4.422 1.00 98.56 92 ALA A O 1
ATOM 791 N N . LYS A 1 93 ? -6.331 -2.176 -3.030 1.00 98.75 93 LYS A N 1
ATOM 792 C CA . LYS A 1 93 ? -5.961 -3.568 -2.737 1.00 98.75 93 LYS A CA 1
ATOM 793 C C . LYS A 1 93 ? -5.972 -4.429 -4.001 1.00 98.75 93 LYS A C 1
ATOM 795 O O . LYS A 1 93 ? -5.001 -5.142 -4.246 1.00 98.75 93 LYS A O 1
ATOM 800 N N . GLU A 1 94 ? -7.039 -4.365 -4.795 1.00 98.69 94 GLU A N 1
ATOM 801 C CA . GLU A 1 94 ? -7.137 -5.139 -6.040 1.00 98.69 94 GLU A CA 1
ATOM 802 C C . GLU A 1 94 ? -6.074 -4.697 -7.051 1.00 98.69 94 GLU A C 1
ATOM 804 O O . GLU A 1 94 ? -5.401 -5.534 -7.647 1.00 98.69 94 GLU A O 1
ATOM 809 N N . LEU A 1 95 ? -5.821 -3.391 -7.177 1.00 98.62 95 LEU A N 1
ATOM 810 C CA . LEU A 1 95 ? -4.776 -2.880 -8.061 1.00 98.62 95 LEU A CA 1
ATOM 811 C C . LEU A 1 95 ? -3.382 -3.396 -7.675 1.00 98.62 95 LEU A C 1
ATOM 813 O O . LEU A 1 95 ? -2.603 -3.775 -8.550 1.00 98.62 95 LEU A O 1
ATOM 817 N N . LEU A 1 96 ? -3.068 -3.459 -6.377 1.00 98.69 96 LEU A N 1
ATOM 818 C CA . LEU A 1 96 ? -1.827 -4.071 -5.899 1.00 98.69 96 LEU A CA 1
ATOM 819 C C . LEU A 1 96 ? -1.747 -5.554 -6.290 1.00 98.69 96 LEU A C 1
ATOM 821 O O . LEU A 1 96 ? -0.714 -5.991 -6.790 1.00 98.69 96 LEU A O 1
ATOM 825 N N . LEU A 1 97 ? -2.824 -6.323 -6.118 1.00 98.50 97 LEU A N 1
ATOM 826 C CA . LEU A 1 97 ? -2.860 -7.734 -6.518 1.00 98.50 97 LEU A CA 1
ATOM 827 C C . LEU A 1 97 ? -2.653 -7.906 -8.032 1.00 98.50 97 LEU A C 1
ATOM 829 O O . LEU A 1 97 ? -1.880 -8.769 -8.450 1.00 98.50 97 LEU A O 1
ATOM 833 N N . GLU A 1 98 ? -3.274 -7.058 -8.856 1.00 98.19 98 GLU A N 1
ATOM 834 C CA . GLU A 1 98 ? -3.111 -7.083 -10.314 1.00 98.19 98 GLU A CA 1
ATOM 835 C C . GLU A 1 98 ? -1.690 -6.729 -10.760 1.00 98.19 98 GLU A C 1
ATOM 837 O O . GLU A 1 98 ? -1.117 -7.408 -11.617 1.00 98.19 98 GLU A O 1
ATOM 842 N N . ILE A 1 99 ? -1.082 -5.698 -10.167 1.00 98.06 99 ILE A N 1
ATOM 843 C CA . ILE A 1 99 ? 0.321 -5.349 -10.434 1.00 98.06 99 ILE A CA 1
ATOM 844 C C . ILE A 1 99 ? 1.224 -6.527 -10.061 1.00 98.06 99 ILE A C 1
ATOM 846 O O . ILE A 1 99 ? 2.132 -6.872 -10.822 1.00 98.06 99 ILE A O 1
ATOM 850 N N . ASN A 1 100 ? 0.932 -7.196 -8.947 1.00 98.00 100 ASN A N 1
ATOM 851 C CA . ASN A 1 100 ? 1.748 -8.292 -8.458 1.00 98.00 100 ASN A CA 1
ATOM 852 C C . ASN A 1 100 ? 1.755 -9.516 -9.385 1.00 98.00 100 ASN A C 1
ATOM 854 O O . ASN A 1 100 ? 2.757 -10.223 -9.473 1.00 98.00 100 ASN A O 1
ATOM 858 N N . LYS A 1 101 ? 0.698 -9.740 -10.177 1.00 97.31 101 LYS A N 1
ATOM 859 C CA . LYS A 1 101 ? 0.699 -10.785 -11.221 1.00 97.31 101 LYS A CA 1
ATOM 860 C C . LYS A 1 101 ? 1.821 -10.594 -12.248 1.00 97.31 101 LYS A C 1
ATOM 862 O O . LYS A 1 101 ? 2.228 -11.563 -12.883 1.00 97.31 101 LYS A O 1
ATOM 867 N N . LYS A 1 102 ? 2.334 -9.369 -12.425 1.00 93.88 102 LYS A N 1
ATOM 868 C CA . LYS A 1 102 ? 3.468 -9.073 -13.318 1.00 93.88 102 LYS A CA 1
ATOM 869 C C . LYS A 1 102 ? 4.817 -9.462 -12.709 1.00 93.88 102 LYS A C 1
ATOM 871 O O . LYS A 1 102 ? 5.769 -9.647 -13.458 1.00 93.88 102 LYS A O 1
ATOM 876 N N . VAL A 1 103 ? 4.909 -9.609 -11.385 1.00 91.69 103 VAL A N 1
ATOM 877 C CA . VAL A 1 103 ? 6.126 -10.087 -10.708 1.00 91.69 103 VAL A CA 1
ATOM 878 C C . VAL A 1 103 ? 6.423 -11.530 -11.114 1.00 91.69 103 VAL A C 1
ATOM 880 O O . VAL A 1 103 ? 7.551 -11.829 -11.468 1.00 91.69 103 VAL A O 1
ATOM 883 N N . TYR A 1 104 ? 5.405 -12.395 -11.148 1.00 77.81 104 TYR A N 1
ATOM 884 C CA . TYR A 1 104 ? 5.542 -13.823 -11.482 1.00 77.81 104 TYR A CA 1
ATOM 885 C C . TYR A 1 104 ? 5.655 -14.133 -12.983 1.00 77.81 104 TYR A C 1
ATOM 887 O O . TYR A 1 104 ? 5.793 -15.295 -13.356 1.00 77.81 104 TYR A O 1
ATOM 895 N N . LYS A 1 105 ? 5.532 -13.122 -13.850 1.00 70.12 105 LYS A N 1
ATOM 896 C CA . LYS A 1 105 ? 5.695 -13.265 -15.308 1.00 70.12 105 LYS A CA 1
ATOM 897 C C . LYS A 1 105 ? 7.103 -12.901 -15.796 1.00 70.12 105 LYS A C 1
ATOM 899 O O . LYS A 1 105 ? 7.362 -13.051 -16.986 1.00 70.12 105 LYS A O 1
ATOM 904 N N . ASN A 1 106 ? 7.957 -12.388 -14.909 1.00 53.34 106 ASN A N 1
ATOM 905 C CA . ASN A 1 106 ? 9.371 -12.095 -15.161 1.00 53.34 106 ASN A CA 1
ATOM 906 C C . ASN A 1 106 ? 10.241 -13.165 -14.506 1.00 53.34 106 ASN A C 1
ATOM 908 O O . ASN A 1 106 ? 11.309 -13.457 -15.079 1.00 53.34 106 ASN A O 1
#

Secondary structure (DSSP, 8-state):
--HHHHHHHHHHTT-HHHHHHHTHHHHHHHHHHT-HHHHHHHHHHHHHHHHHIIIIIT--HHHHHHHHHHHHHHTTHHHHS--TTHHHHHHHHHHHHHHHTTGGG-

Radius of gyration: 12.78 Å; chains: 1; bounding box: 30×28×34 Å

pLDDT: mean 96.46, std 5.82, range [53.34, 98.81]

Organism: NCBI:txid877500

InterPro domains:
  IPR005500 Protein of unknown function DUF309 [PF03745] (5-53)
  IPR023203 TTHA0068-like superfamily [SSF140663] (5-88)

Foldseek 3Di:
DDLLVVLLVCLVVLVLVVSLVSCVVVLVVCVVVVVVLSNLLSLLLSLLSVLSCCVVPVVNPVVSVVSNVSNVVRNVSLVVDPDDPSVSSVVSNVSSVVVVVVVVVD

Sequence (106 aa):
MTQIEKFIQALKEQRFVEAHELLEEDWRFYRKKGQKVEEKAIQGLINGATAHALFFIKKRPKSYEKVWKVFEKYKHYISEANLENINKFHEAKELLLEINKKVYKN